Protein AF-A0A2V7CKD8-F1 (afdb_monomer)

Radius of gyration: 17.59 Å; Cα contacts (8 Å, |Δi|>4): 111; chains: 1; bounding box: 47×29×41 Å

Solvent-accessible surface area (backbone atoms only — not comparable to full-atom values): 7181 Å² total; per-residue (Å²): 103,34,80,26,79,62,66,52,74,39,78,78,69,43,65,66,66,50,74,51,73,72,89,85,53,77,44,83,46,53,72,32,90,67,82,64,28,33,62,54,78,36,45,79,76,74,40,60,72,86,79,45,97,74,83,91,68,94,64,91,62,62,30,45,55,32,44,47,91,72,46,94,73,85,82,88,78,92,59,90,61,102,80,47,86,61,68,83,81,58,90,76,89,85,68,75,81,82,39,75,91,83,33,85,130

Nearest PDB structures (foldseek):
  7ylq-assembly1_A  TM=8.374E-01  e=5.257E-03  Sphingomonas sp. ACM-3962
  8yh9-assembly1_J  TM=2.018E-01  e=7.355E+00  Selenomonas sp.

Foldseek 3Di:
DACFPPPHPDDDDQADWDWDDPVVDIDIDGPDDDAQLAQCSAVVVVDRPLPDPDDDGPDDPSVCRHPVVSDPDDDDDQDDDPPHPPPVNDDDDDDDPPDPPVDDD

Sequence (105 aa):
TVTGPMATGTRVRMGRTAVLDTGNVQVVISEGRSEPFDLGVFTHCGIDPRRKRYVLIKSRQHFRAGFEPIARHIVLCDGDGCTSSDLALFTYRNRRRPLYPFETA

Mean predicted aligned error: 3.89 Å

Structure (mmCIF, N/CA/C/O backbone):
data_AF-A0A2V7CKD8-F1
#
_entry.id   AF-A0A2V7CKD8-F1
#
loop_
_atom_site.group_PDB
_atom_site.id
_atom_site.type_symbol
_atom_site.label_atom_id
_atom_site.label_alt_id
_atom_site.label_comp_id
_atom_site.label_asym_id
_atom_site.label_entity_id
_atom_site.label_seq_id
_atom_site.pdbx_PDB_ins_code
_atom_site.Cartn_x
_atom_site.Cartn_y
_atom_site.Cartn_z
_atom_site.occupancy
_atom_site.B_iso_or_equiv
_atom_site.auth_seq_id
_atom_site.auth_comp_id
_atom_site.auth_asym_id
_atom_site.auth_atom_id
_atom_site.pdbx_PDB_model_num
ATOM 1 N N . THR A 1 1 ? 0.458 12.515 11.161 1.00 91.75 1 THR A N 1
ATOM 2 C CA . THR A 1 1 ? 1.910 12.440 11.422 1.00 91.75 1 THR A CA 1
ATOM 3 C C . THR A 1 1 ? 2.286 10.988 11.482 1.00 91.75 1 THR A C 1
ATOM 5 O O . THR A 1 1 ? 1.492 10.217 12.001 1.00 91.75 1 THR A O 1
ATOM 8 N N . VAL A 1 2 ? 3.433 10.630 10.922 1.00 96.19 2 VAL A N 1
ATOM 9 C CA . VAL A 1 2 ? 3.951 9.260 10.932 1.00 96.19 2 VAL A CA 1
ATOM 10 C C . VAL A 1 2 ? 4.429 8.901 12.336 1.00 96.19 2 VAL A C 1
ATOM 12 O O . VAL A 1 2 ? 5.113 9.704 12.975 1.00 96.19 2 VAL A O 1
ATOM 15 N N . THR A 1 3 ? 4.061 7.712 12.804 1.00 95.38 3 THR A N 1
ATOM 16 C CA . THR A 1 3 ? 4.353 7.222 14.163 1.00 95.38 3 THR A CA 1
ATOM 17 C C . THR A 1 3 ? 5.230 5.973 14.179 1.00 95.38 3 THR A C 1
ATOM 19 O O . THR A 1 3 ? 5.897 5.716 15.177 1.00 95.38 3 THR A O 1
ATOM 22 N N . GLY A 1 4 ? 5.246 5.210 13.088 1.00 93.81 4 GLY A N 1
ATOM 23 C CA . GLY A 1 4 ? 6.107 4.057 12.895 1.00 93.81 4 GLY A CA 1
ATOM 24 C C . GLY A 1 4 ? 7.558 4.455 12.607 1.00 93.81 4 GLY A C 1
ATOM 25 O O . GLY A 1 4 ? 7.823 5.617 12.307 1.00 93.81 4 GLY A O 1
ATOM 26 N N . PRO A 1 5 ? 8.495 3.489 12.662 1.00 94.62 5 PRO A N 1
ATOM 27 C CA . PRO A 1 5 ? 9.940 3.737 12.613 1.00 94.62 5 PRO A CA 1
ATOM 28 C C . PRO A 1 5 ? 10.435 4.394 11.321 1.00 94.62 5 PRO A C 1
ATOM 30 O O . PRO A 1 5 ? 11.440 5.102 11.317 1.00 94.62 5 PRO A O 1
ATOM 33 N N . MET A 1 6 ? 9.756 4.135 10.203 1.00 94.50 6 MET A N 1
ATOM 34 C CA . MET A 1 6 ? 10.117 4.717 8.918 1.00 94.50 6 MET A CA 1
ATOM 35 C C . MET A 1 6 ? 9.502 6.105 8.781 1.00 94.50 6 MET A C 1
ATOM 37 O O . MET A 1 6 ? 8.285 6.235 8.792 1.00 94.50 6 MET A O 1
ATOM 41 N N . ALA A 1 7 ? 10.346 7.122 8.580 1.00 93.94 7 ALA A N 1
ATOM 42 C CA . ALA A 1 7 ? 9.945 8.526 8.441 1.00 93.94 7 ALA A CA 1
ATOM 43 C C . ALA A 1 7 ? 9.198 9.101 9.666 1.00 93.94 7 ALA A C 1
ATOM 45 O O . ALA A 1 7 ? 8.393 10.028 9.520 1.00 93.94 7 ALA A O 1
ATOM 46 N N . THR A 1 8 ? 9.480 8.585 10.870 1.00 96.56 8 THR A N 1
ATOM 47 C CA . THR A 1 8 ? 8.897 9.027 12.148 1.00 96.56 8 THR A CA 1
ATOM 48 C C . THR A 1 8 ? 8.860 10.546 12.279 1.00 96.56 8 THR A C 1
ATOM 50 O O . THR A 1 8 ? 9.827 11.237 11.966 1.00 96.56 8 THR A O 1
ATOM 53 N N . GLY A 1 9 ? 7.735 11.086 12.749 1.00 96.62 9 GLY A N 1
ATOM 54 C CA . GLY A 1 9 ? 7.566 12.526 12.966 1.00 96.62 9 GLY A CA 1
ATOM 55 C C . GLY A 1 9 ? 7.268 13.326 11.694 1.00 96.62 9 GLY A C 1
ATOM 56 O O . GLY A 1 9 ? 6.807 14.466 11.779 1.00 96.62 9 GLY A O 1
ATOM 57 N N . THR A 1 10 ? 7.423 12.730 10.509 1.00 95.88 10 THR A N 1
ATOM 58 C CA . THR A 1 10 ? 7.104 13.401 9.247 1.00 95.88 10 THR A CA 1
ATOM 59 C C . THR A 1 10 ? 5.593 13.583 9.090 1.00 95.88 10 THR A C 1
ATOM 61 O O . THR A 1 10 ? 4.771 12.747 9.489 1.00 95.88 10 THR A O 1
ATOM 64 N N . ARG A 1 11 ? 5.192 14.698 8.473 1.00 94.31 11 ARG A N 1
ATOM 65 C CA . ARG A 1 11 ? 3.811 14.919 8.034 1.00 94.31 11 ARG A CA 1
ATOM 66 C C . ARG A 1 11 ? 3.637 14.466 6.590 1.00 94.31 11 ARG A C 1
ATOM 68 O O . ARG A 1 11 ? 4.104 15.124 5.669 1.00 94.31 11 ARG A O 1
ATOM 75 N N . VAL A 1 12 ? 2.895 13.380 6.409 1.00 93.56 12 VAL A N 1
ATOM 76 C CA . VAL A 1 12 ? 2.406 12.943 5.09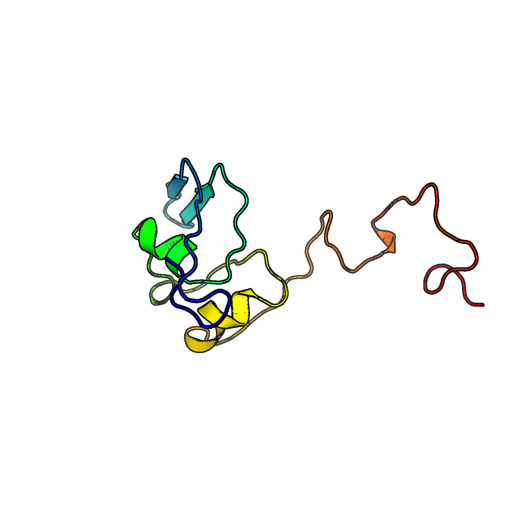8 1.00 93.56 12 VAL A CA 1
ATOM 77 C C . VAL A 1 12 ? 1.071 13.629 4.815 1.00 93.56 12 VAL A C 1
ATOM 79 O O . VAL A 1 12 ? 0.216 13.712 5.699 1.00 93.56 12 VAL A O 1
ATOM 82 N N . ARG A 1 13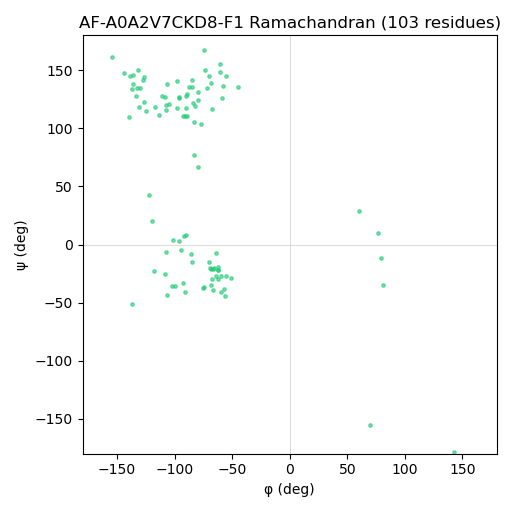 ? 0.893 14.137 3.592 1.00 93.75 13 ARG A N 1
ATOM 83 C CA . ARG A 1 13 ? -0.365 14.729 3.119 1.00 93.75 13 ARG A CA 1
ATOM 84 C C . ARG A 1 13 ? -0.938 13.851 2.012 1.00 93.75 13 ARG A C 1
ATOM 86 O O . ARG A 1 13 ? -0.370 13.791 0.929 1.00 93.75 13 ARG A O 1
ATOM 93 N N . MET A 1 14 ? -2.060 13.194 2.294 1.00 95.12 14 MET A N 1
ATOM 94 C CA . MET A 1 14 ? -2.760 12.326 1.335 1.00 95.12 14 MET A CA 1
ATOM 95 C C . MET A 1 14 ? -3.728 13.103 0.423 1.00 95.12 14 MET A C 1
ATOM 97 O O . MET A 1 14 ? -4.236 12.557 -0.548 1.00 95.12 14 MET A O 1
ATOM 101 N N . GLY A 1 15 ? -3.950 14.396 0.690 1.00 95.94 15 GLY A N 1
ATOM 102 C CA . GLY A 1 15 ? -4.914 15.211 -0.056 1.00 95.94 15 GLY A CA 1
ATOM 103 C C . GLY A 1 15 ? -6.357 14.799 0.237 1.00 95.94 15 GLY A C 1
ATOM 104 O O . GLY A 1 15 ? -6.643 14.237 1.300 1.00 95.94 15 GLY A O 1
ATOM 105 N N . ARG A 1 16 ? -7.273 15.080 -0.700 1.00 97.38 16 ARG A N 1
ATOM 106 C CA . ARG A 1 16 ? -8.658 14.599 -0.601 1.00 97.38 16 ARG A CA 1
ATOM 107 C C . ARG A 1 16 ? -8.648 13.078 -0.534 1.00 97.38 16 ARG A C 1
ATOM 109 O O . ARG A 1 16 ? -8.038 12.424 -1.377 1.00 97.38 16 ARG A O 1
ATOM 116 N N . THR A 1 17 ? -9.297 12.540 0.491 1.00 97.50 17 THR A N 1
ATOM 117 C CA . THR A 1 17 ? -9.293 11.108 0.781 1.00 97.50 17 THR A CA 1
ATOM 118 C C . THR A 1 17 ? -10.718 10.648 1.047 1.00 97.50 17 THR A C 1
ATOM 120 O O . THR A 1 17 ? -11.459 11.318 1.766 1.00 97.50 17 THR A O 1
ATOM 123 N N . ALA A 1 18 ? -11.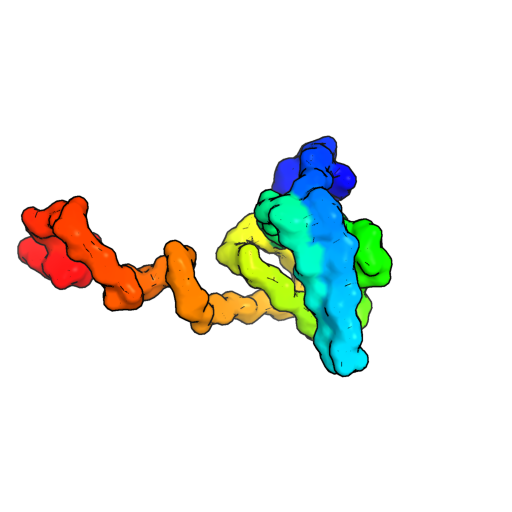102 9.523 0.454 1.00 97.50 18 ALA A N 1
ATOM 124 C CA . ALA A 1 18 ? -12.402 8.894 0.635 1.00 97.50 18 ALA A CA 1
ATOM 125 C C . ALA A 1 18 ? -12.224 7.403 0.930 1.00 97.50 18 ALA A C 1
ATOM 127 O O . ALA A 1 18 ? -11.275 6.774 0.460 1.00 97.50 18 ALA A O 1
ATOM 128 N N . VAL A 1 19 ? -13.158 6.838 1.691 1.00 98.12 19 VAL A N 1
ATOM 129 C CA . VAL A 1 19 ? -13.266 5.391 1.884 1.00 98.12 19 VAL A CA 1
ATOM 130 C C . VAL A 1 19 ? -14.441 4.898 1.060 1.00 98.12 19 VAL A C 1
ATOM 132 O O . VAL A 1 19 ? -15.569 5.333 1.278 1.00 98.12 19 VAL A O 1
ATOM 135 N N . LEU A 1 20 ? -14.180 3.982 0.131 1.00 98.12 20 LEU A N 1
ATOM 136 C CA . LEU A 1 20 ? -15.236 3.215 -0.516 1.00 98.12 20 LEU A CA 1
ATOM 137 C C . LEU A 1 20 ? -15.469 1.944 0.292 1.00 98.1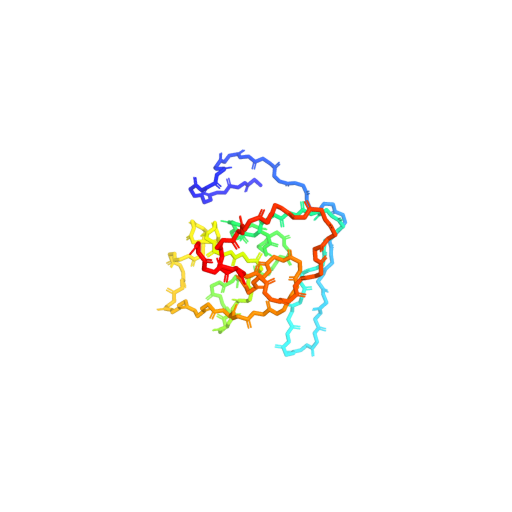2 20 LEU A C 1
ATOM 139 O O . LEU A 1 20 ? -14.562 1.120 0.420 1.00 98.12 20 LEU A O 1
ATOM 143 N N . ASP A 1 21 ? -16.672 1.799 0.837 1.00 97.75 21 ASP A N 1
ATOM 144 C CA . ASP A 1 21 ? -17.089 0.612 1.574 1.00 97.75 21 ASP A CA 1
ATOM 145 C C . ASP A 1 21 ? -18.088 -0.194 0.742 1.00 97.75 21 ASP A C 1
ATOM 147 O O . ASP A 1 21 ? -19.142 0.304 0.352 1.00 97.75 21 ASP A O 1
ATOM 151 N N . THR A 1 22 ? -17.734 -1.442 0.452 1.00 97.31 22 THR A N 1
ATOM 152 C CA . THR A 1 22 ? -18.563 -2.380 -0.322 1.00 97.31 22 THR A CA 1
ATOM 153 C C . THR A 1 22 ? -19.289 -3.394 0.568 1.00 97.31 22 THR A C 1
ATOM 155 O O . THR A 1 22 ? -19.891 -4.337 0.062 1.00 97.31 22 THR A O 1
ATOM 158 N N . GLY A 1 23 ? -19.165 -3.278 1.894 1.00 96.12 23 GLY A N 1
ATOM 159 C CA . GLY A 1 23 ? -19.581 -4.282 2.876 1.00 96.12 23 GLY A CA 1
ATOM 160 C C . GLY A 1 23 ? -18.564 -5.415 3.062 1.00 96.12 23 GLY A C 1
ATOM 161 O O . GLY A 1 23 ? -18.361 -5.880 4.181 1.00 96.12 23 GLY A O 1
ATOM 162 N N . ASN A 1 24 ? -17.870 -5.819 1.992 1.00 95.88 24 ASN A N 1
ATOM 163 C CA . ASN A 1 24 ? -16.852 -6.880 2.029 1.00 95.88 24 ASN A CA 1
ATOM 164 C C . ASN A 1 24 ? -15.419 -6.337 2.097 1.00 95.88 24 ASN A C 1
ATOM 166 O O . ASN A 1 24 ? -14.545 -6.929 2.731 1.00 95.88 24 ASN A O 1
ATOM 170 N N . VAL A 1 25 ? -15.168 -5.215 1.422 1.00 97.56 25 VAL A N 1
ATOM 171 C CA . VAL A 1 25 ? -13.854 -4.574 1.316 1.00 97.56 25 VAL A CA 1
ATOM 172 C C . VAL A 1 25 ? -14.013 -3.075 1.517 1.00 97.56 25 VAL A C 1
ATOM 174 O O . VAL A 1 25 ? -14.931 -2.462 0.969 1.00 97.56 25 VAL A O 1
ATOM 177 N N . GLN A 1 26 ? -13.077 -2.497 2.268 1.00 98.19 26 GLN A N 1
ATOM 178 C CA . GLN A 1 26 ? -12.914 -1.055 2.402 1.00 98.19 26 GLN A CA 1
ATOM 179 C C . GLN A 1 26 ? -11.658 -0.619 1.653 1.00 98.19 26 GLN A C 1
ATOM 181 O O . GLN A 1 26 ? -10.575 -1.160 1.887 1.00 98.19 26 GLN A O 1
ATOM 186 N N . VAL A 1 27 ? -11.805 0.358 0.762 1.00 97.62 27 VAL A N 1
ATOM 187 C CA . VAL A 1 27 ? -10.721 0.883 -0.074 1.00 97.62 27 VAL A CA 1
ATOM 188 C C . VAL A 1 27 ? -10.498 2.349 0.268 1.00 97.62 27 VAL A C 1
ATOM 190 O O . VAL A 1 27 ? -11.394 3.172 0.089 1.00 97.62 27 VAL A O 1
ATOM 193 N N . VAL A 1 28 ? -9.299 2.679 0.747 1.00 97.38 28 VAL A N 1
ATOM 194 C CA . VAL A 1 28 ? -8.871 4.071 0.937 1.00 97.38 28 VAL A CA 1
ATOM 195 C C . VAL A 1 28 ? -8.373 4.605 -0.401 1.00 97.38 28 VAL A C 1
ATOM 197 O O . VAL A 1 28 ? -7.414 4.077 -0.963 1.00 97.38 28 VAL A O 1
ATOM 200 N N . ILE A 1 29 ? -9.022 5.651 -0.904 1.00 96.62 29 ILE A N 1
ATOM 201 C CA . ILE A 1 29 ? -8.640 6.358 -2.127 1.00 96.62 29 ILE A CA 1
ATOM 202 C C . ILE A 1 29 ? -8.147 7.741 -1.736 1.00 96.62 29 ILE A C 1
ATOM 204 O O . ILE A 1 29 ? -8.857 8.474 -1.052 1.00 96.62 29 ILE A O 1
ATOM 208 N N . SER A 1 30 ? -6.954 8.108 -2.197 1.00 96.12 30 SER A N 1
ATOM 209 C CA . SER A 1 30 ? -6.340 9.406 -1.929 1.00 96.12 30 SER A CA 1
ATOM 210 C C . SER A 1 30 ? -5.895 10.092 -3.216 1.00 96.12 30 SER A C 1
ATOM 212 O O . SER A 1 30 ? -5.362 9.454 -4.121 1.00 96.12 30 SER A O 1
ATOM 214 N N . GLU A 1 31 ? -6.073 11.408 -3.278 1.00 96.75 31 GLU A N 1
ATOM 215 C CA . GLU A 1 31 ? -5.591 12.250 -4.380 1.00 96.75 31 GLU A CA 1
ATOM 216 C C . GLU A 1 31 ? -4.057 12.303 -4.439 1.00 96.75 31 GLU A C 1
ATOM 218 O O . GLU A 1 31 ? -3.457 12.295 -5.512 1.00 96.75 31 GLU A O 1
ATOM 223 N N . GLY A 1 32 ? -3.410 12.360 -3.275 1.00 93.88 32 GLY A N 1
ATOM 224 C CA . GLY A 1 32 ? -1.960 12.408 -3.159 1.00 93.88 32 GLY A CA 1
ATOM 225 C C . GLY A 1 32 ? -1.332 11.019 -3.184 1.00 93.88 32 GLY A C 1
ATOM 226 O O . GLY A 1 32 ? -1.757 10.111 -2.463 1.00 93.88 32 GLY A O 1
ATOM 227 N N . ARG A 1 33 ? -0.243 10.869 -3.948 1.00 90.25 33 ARG A N 1
ATOM 228 C CA . ARG A 1 33 ? 0.610 9.679 -3.869 1.00 90.25 33 ARG A CA 1
ATOM 229 C C . ARG A 1 33 ? 1.319 9.654 -2.519 1.00 90.25 33 ARG A C 1
ATOM 231 O O . ARG A 1 33 ? 2.146 10.514 -2.228 1.00 90.25 33 ARG A O 1
ATOM 238 N N . SER A 1 34 ? 1.025 8.635 -1.726 1.00 88.88 34 SER A N 1
ATOM 239 C CA . SER A 1 34 ? 1.633 8.404 -0.420 1.00 88.88 34 SER A CA 1
ATOM 240 C C . SER A 1 34 ? 1.965 6.924 -0.280 1.00 88.88 34 SER A C 1
ATOM 242 O O . SER A 1 34 ? 1.173 6.063 -0.658 1.00 88.88 34 SER A O 1
ATOM 244 N N . GLU A 1 35 ? 3.171 6.621 0.197 1.00 90.25 35 GLU A N 1
ATOM 245 C CA . GLU A 1 35 ? 3.559 5.234 0.432 1.00 90.25 35 GLU A CA 1
ATOM 246 C C . GLU A 1 35 ? 2.968 4.748 1.770 1.00 90.25 35 GLU A C 1
ATOM 248 O O . GLU A 1 35 ? 3.102 5.436 2.785 1.00 90.25 35 GLU A O 1
ATOM 253 N N . PRO A 1 36 ? 2.324 3.570 1.806 1.00 93.00 36 PRO A N 1
ATOM 254 C CA . PRO A 1 36 ? 1.720 3.013 3.015 1.00 93.00 36 PRO A CA 1
ATOM 255 C C . PRO A 1 36 ? 2.755 2.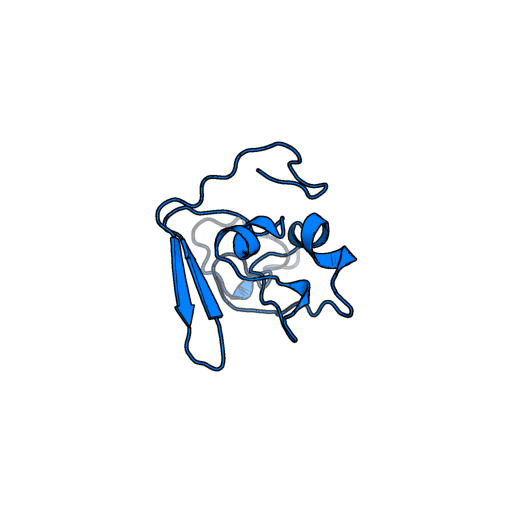336 3.930 1.00 93.00 36 PRO A C 1
ATOM 257 O O . PRO A 1 36 ? 2.734 1.121 4.118 1.00 93.00 36 PRO A O 1
ATOM 260 N N . PHE A 1 37 ? 3.676 3.115 4.503 1.00 94.69 37 PHE A N 1
ATOM 261 C CA . PHE A 1 37 ? 4.673 2.622 5.470 1.00 94.69 37 PHE A CA 1
ATOM 262 C C . PHE A 1 37 ? 4.260 2.784 6.943 1.00 94.69 37 PHE A C 1
ATOM 264 O O . PHE A 1 37 ? 4.957 2.307 7.835 1.00 94.69 37 PHE A O 1
ATOM 271 N N . ASP A 1 38 ? 3.121 3.429 7.209 1.00 96.50 38 ASP A N 1
ATOM 272 C CA . ASP A 1 38 ? 2.608 3.728 8.549 1.00 96.50 38 ASP A CA 1
ATOM 273 C C . ASP A 1 38 ? 1.105 3.437 8.635 1.00 96.50 38 ASP A C 1
ATOM 275 O O . ASP A 1 38 ? 0.369 3.662 7.673 1.00 96.50 38 ASP A O 1
ATOM 279 N N . LEU A 1 39 ? 0.628 2.975 9.795 1.00 96.81 39 LEU A N 1
ATOM 280 C CA . LEU A 1 39 ? -0.791 2.650 10.012 1.00 96.81 39 LEU A CA 1
ATOM 281 C C . LEU A 1 39 ? -1.716 3.868 9.861 1.00 96.81 39 LEU A C 1
ATOM 283 O O . LEU A 1 39 ? -2.903 3.712 9.566 1.00 96.81 39 LEU A O 1
ATOM 287 N N . GLY A 1 40 ? -1.167 5.075 10.015 1.00 95.81 40 GLY A N 1
ATOM 288 C CA . GLY A 1 40 ? -1.818 6.363 9.819 1.00 95.81 40 GLY A CA 1
ATOM 289 C C . GLY A 1 40 ? -2.530 6.503 8.480 1.00 95.81 40 GLY A C 1
ATOM 290 O O . GLY A 1 40 ? -3.548 7.191 8.417 1.00 95.81 40 GLY A O 1
ATOM 291 N N . VAL A 1 41 ? -2.070 5.810 7.430 1.00 95.75 41 VAL A N 1
ATOM 292 C CA . VAL A 1 41 ? -2.741 5.827 6.117 1.00 95.75 41 VAL A CA 1
ATOM 293 C C . VAL A 1 41 ? -4.162 5.255 6.162 1.00 95.75 41 VAL A C 1
ATOM 295 O O . VAL A 1 41 ? -4.981 5.623 5.329 1.00 95.75 41 VAL A O 1
ATOM 298 N N . PHE A 1 42 ? -4.480 4.428 7.164 1.00 97.12 42 PHE A N 1
ATOM 299 C CA . PHE A 1 42 ? -5.823 3.895 7.408 1.00 97.12 42 PHE A CA 1
ATOM 300 C C . PHE A 1 42 ? -6.500 4.536 8.620 1.00 97.12 42 PHE A C 1
ATOM 302 O O . PHE A 1 42 ? -7.679 4.883 8.554 1.00 97.12 42 PHE A O 1
ATOM 309 N N . THR A 1 43 ? -5.772 4.723 9.727 1.00 96.81 43 THR A N 1
ATOM 310 C CA . THR A 1 43 ? -6.392 5.146 10.994 1.00 96.81 43 THR A CA 1
ATOM 311 C C . THR A 1 43 ? -6.940 6.566 10.939 1.00 96.81 43 THR A C 1
ATOM 313 O O . THR A 1 43 ? -7.960 6.836 11.569 1.00 96.81 43 THR A O 1
ATOM 316 N N . HIS A 1 44 ? -6.353 7.459 10.132 1.00 94.75 44 HIS A N 1
ATOM 317 C CA . HIS A 1 44 ? -6.922 8.796 9.921 1.00 94.75 44 HIS A C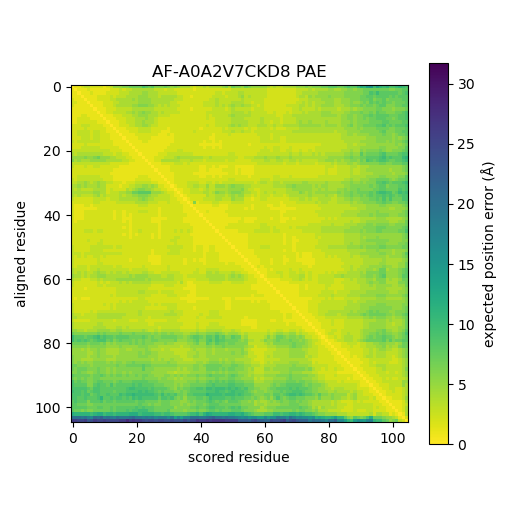A 1
ATOM 318 C C . HIS A 1 44 ? -8.273 8.763 9.178 1.00 94.75 44 HIS A C 1
ATOM 320 O O . HIS A 1 44 ? -9.051 9.703 9.300 1.00 94.75 44 HIS A O 1
ATOM 326 N N . CYS A 1 45 ? -8.564 7.679 8.447 1.00 95.94 45 CYS A N 1
ATOM 327 C CA . CYS A 1 45 ? -9.857 7.415 7.813 1.00 95.94 45 CYS A CA 1
ATOM 328 C C . CYS A 1 45 ? -10.825 6.629 8.717 1.00 95.94 45 CYS A C 1
ATOM 330 O O . CYS A 1 45 ? -11.849 6.151 8.236 1.00 95.94 45 CYS A O 1
ATOM 332 N N . GLY A 1 46 ? -10.497 6.420 9.997 1.00 96.38 46 GLY A N 1
ATOM 333 C CA . GLY A 1 46 ? -11.317 5.624 10.919 1.00 96.38 46 GLY A CA 1
ATOM 334 C C . GLY A 1 46 ? -11.205 4.106 10.729 1.00 96.38 46 GLY A C 1
ATOM 335 O O . GLY A 1 46 ? -11.969 3.356 11.335 1.00 96.38 46 GLY A O 1
ATOM 336 N N . ILE A 1 47 ? -10.254 3.626 9.923 1.00 97.81 47 ILE A N 1
ATOM 337 C CA . ILE A 1 47 ? -10.005 2.194 9.727 1.00 97.81 47 ILE A CA 1
ATOM 338 C C . ILE A 1 47 ? -8.840 1.775 10.621 1.00 97.81 47 ILE A C 1
ATOM 340 O O . ILE A 1 47 ? -7.719 2.230 10.423 1.00 97.81 47 ILE A O 1
ATOM 344 N N . ASP A 1 48 ? -9.078 0.871 11.574 1.00 97.12 48 ASP A N 1
ATOM 345 C CA . ASP A 1 48 ? -8.002 0.236 12.343 1.00 97.12 48 ASP A CA 1
ATOM 346 C C . ASP A 1 48 ? -7.539 -1.062 11.656 1.00 97.12 48 ASP A C 1
ATOM 348 O O . ASP A 1 48 ? -8.284 -2.052 11.665 1.00 97.12 48 ASP A O 1
ATOM 352 N N . PRO A 1 49 ? -6.318 -1.107 11.084 1.00 96.75 49 PRO A N 1
ATOM 353 C CA . PRO A 1 49 ? -5.799 -2.298 10.412 1.00 96.75 49 PRO A CA 1
ATOM 354 C C . PRO A 1 49 ? -5.700 -3.516 11.335 1.00 96.75 49 PRO A C 1
ATOM 356 O O . PRO A 1 49 ? -5.832 -4.644 10.868 1.00 96.75 49 PRO A O 1
ATOM 359 N N . ARG A 1 50 ? -5.543 -3.310 12.651 1.00 96.88 50 ARG A N 1
ATOM 360 C CA . ARG A 1 50 ? -5.444 -4.395 13.648 1.00 96.88 50 ARG A CA 1
ATOM 361 C C . ARG A 1 50 ? -6.735 -5.197 13.787 1.00 96.88 50 ARG A C 1
ATOM 363 O O . ARG A 1 50 ? -6.720 -6.315 14.286 1.00 96.88 50 ARG A O 1
ATOM 370 N N . ARG A 1 51 ? -7.860 -4.622 13.355 1.00 96.88 51 ARG A N 1
ATOM 371 C CA . ARG A 1 51 ? -9.189 -5.247 13.402 1.00 96.88 51 ARG A CA 1
ATOM 372 C C . ARG A 1 51 ? -9.574 -5.911 12.083 1.00 96.88 51 ARG A C 1
ATOM 374 O O . ARG A 1 51 ? -10.699 -6.390 11.949 1.00 96.88 51 ARG A O 1
ATOM 381 N N . LYS A 1 52 ? -8.685 -5.908 11.087 1.00 97.06 52 LYS A N 1
ATOM 382 C CA . LYS A 1 52 ? -8.935 -6.504 9.774 1.00 97.06 52 LYS A CA 1
ATOM 383 C C . LYS A 1 52 ? -8.323 -7.894 9.698 1.00 97.06 52 LYS A C 1
ATOM 385 O O . LYS A 1 52 ? -7.218 -8.128 10.171 1.00 97.06 52 LYS A O 1
ATOM 390 N N . ARG A 1 53 ? -9.043 -8.817 9.053 1.00 96.75 53 ARG A N 1
ATOM 391 C CA . ARG A 1 53 ? -8.535 -10.169 8.775 1.00 96.75 53 ARG A CA 1
ATOM 392 C C . ARG A 1 53 ? -7.392 -10.146 7.757 1.00 96.75 53 ARG A C 1
ATOM 394 O O . ARG A 1 53 ? -6.466 -10.940 7.864 1.00 96.75 53 ARG A O 1
ATOM 401 N N . TYR A 1 54 ? -7.475 -9.230 6.794 1.00 97.44 54 TYR A N 1
ATOM 402 C CA . TYR A 1 54 ? -6.469 -8.997 5.765 1.00 97.44 54 TYR A CA 1
ATOM 403 C C . TYR A 1 54 ? -6.294 -7.497 5.551 1.00 97.44 54 TYR A C 1
ATOM 405 O O . TYR A 1 54 ? -7.265 -6.740 5.610 1.00 97.44 54 TYR A O 1
ATOM 413 N N . VAL A 1 55 ? -5.062 -7.083 5.270 1.00 97.19 55 VAL A N 1
ATOM 414 C CA . VAL A 1 55 ? -4.724 -5.715 4.879 1.00 97.19 55 VAL A CA 1
ATOM 415 C C . VAL A 1 55 ? -3.856 -5.811 3.634 1.00 97.19 55 VAL A C 1
ATOM 417 O O . VAL A 1 55 ? -2.783 -6.410 3.673 1.00 97.19 55 VAL A O 1
ATOM 420 N N . LEU A 1 56 ? -4.333 -5.250 2.525 1.00 96.25 56 LEU A N 1
ATOM 421 C CA . LEU A 1 56 ? -3.570 -5.187 1.285 1.00 96.25 56 LEU A CA 1
ATOM 422 C C . LEU A 1 56 ? -2.761 -3.894 1.260 1.00 96.25 56 LEU A C 1
ATOM 424 O O . LEU A 1 56 ? -3.315 -2.808 1.422 1.00 96.25 56 LEU A O 1
ATOM 428 N N . ILE A 1 57 ? -1.457 -4.018 1.024 1.00 95.38 57 ILE A N 1
ATOM 429 C CA . ILE A 1 57 ? -0.529 -2.892 0.968 1.00 95.38 57 ILE A CA 1
ATOM 430 C C . ILE A 1 57 ? 0.243 -2.940 -0.347 1.00 95.38 57 ILE A C 1
ATOM 432 O O . ILE A 1 57 ? 0.936 -3.914 -0.632 1.00 95.38 57 ILE A O 1
ATOM 436 N N . LYS A 1 58 ? 0.178 -1.869 -1.146 1.00 91.88 58 LYS A N 1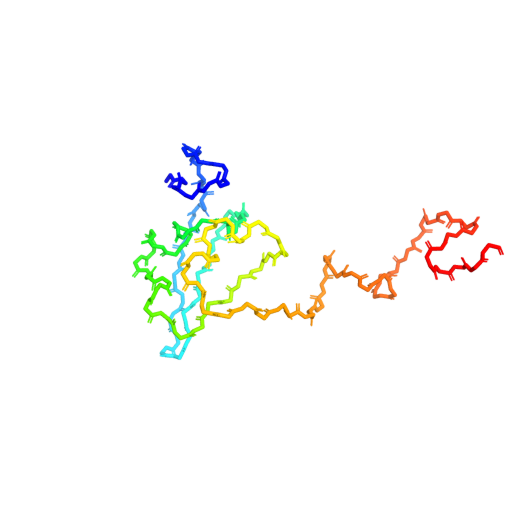
ATOM 437 C CA . LYS A 1 58 ? 1.010 -1.732 -2.350 1.00 91.88 58 LYS A CA 1
ATOM 438 C C . LYS A 1 58 ? 2.398 -1.201 -1.969 1.00 91.88 58 LYS A C 1
ATOM 440 O O . LYS A 1 58 ? 2.697 -0.026 -2.143 1.00 91.88 58 LYS A O 1
ATOM 445 N N . SER A 1 59 ? 3.242 -2.074 -1.429 1.00 92.69 59 SER A N 1
ATOM 446 C CA . SER A 1 59 ? 4.661 -1.817 -1.142 1.00 92.69 59 SER A CA 1
ATOM 447 C C . SER A 1 59 ? 5.427 -3.143 -1.153 1.00 92.69 59 SER A C 1
ATOM 449 O O . SER A 1 59 ? 4.826 -4.209 -1.050 1.00 92.69 59 SER A O 1
ATOM 451 N N . ARG A 1 60 ? 6.756 -3.085 -1.298 1.00 90.12 60 ARG A N 1
ATOM 452 C CA . ARG A 1 60 ? 7.628 -4.274 -1.284 1.00 90.12 60 ARG A CA 1
ATOM 453 C C . ARG A 1 60 ? 8.364 -4.456 0.040 1.00 90.12 60 ARG A C 1
ATOM 455 O O . ARG A 1 60 ? 8.594 -5.588 0.446 1.00 90.12 60 ARG A O 1
ATOM 462 N N . GLN A 1 61 ? 8.765 -3.358 0.681 1.00 92.94 61 GLN A N 1
ATOM 463 C CA . GLN A 1 61 ? 9.671 -3.398 1.836 1.00 92.94 61 GLN A CA 1
ATOM 464 C C . GLN A 1 61 ? 9.235 -2.445 2.947 1.00 92.94 61 GLN A C 1
ATOM 466 O O . GLN A 1 61 ? 9.071 -2.860 4.088 1.00 92.94 61 GLN A O 1
ATOM 471 N N . HIS A 1 62 ? 8.991 -1.178 2.623 1.00 94.75 62 HIS A N 1
ATOM 472 C CA . HIS A 1 62 ? 8.784 -0.124 3.617 1.00 94.75 62 HIS A CA 1
ATOM 473 C C . HIS A 1 62 ? 7.546 -0.299 4.500 1.00 94.75 62 HIS A C 1
ATOM 475 O O . HIS A 1 62 ? 7.556 0.131 5.651 1.00 94.75 62 HIS A O 1
ATOM 481 N N . PHE A 1 63 ? 6.506 -0.987 4.014 1.00 95.44 63 PHE A N 1
ATOM 482 C CA . PHE A 1 63 ? 5.339 -1.317 4.840 1.00 95.44 63 PHE A CA 1
ATOM 483 C C . PHE A 1 63 ? 5.702 -2.074 6.120 1.00 95.44 63 PHE A C 1
ATOM 485 O O . PHE A 1 63 ? 5.000 -1.959 7.120 1.00 95.44 63 PHE A O 1
ATOM 492 N N . ARG A 1 64 ? 6.808 -2.823 6.119 1.00 96.56 64 ARG A N 1
ATOM 493 C CA . ARG A 1 64 ? 7.235 -3.620 7.269 1.00 96.56 64 ARG A CA 1
ATOM 494 C C . ARG A 1 64 ? 7.412 -2.780 8.523 1.00 96.56 64 ARG A C 1
ATOM 496 O O . ARG A 1 64 ? 6.967 -3.193 9.585 1.00 96.56 64 ARG A O 1
ATOM 503 N N . ALA A 1 65 ? 7.942 -1.566 8.387 1.00 95.94 65 ALA A N 1
ATOM 504 C CA . ALA A 1 65 ? 8.148 -0.675 9.521 1.00 95.94 65 ALA A CA 1
ATOM 505 C C . ALA A 1 65 ? 6.851 -0.414 10.312 1.00 95.94 65 ALA A C 1
ATOM 507 O O . ALA A 1 65 ? 6.863 -0.457 11.539 1.00 95.94 65 ALA A O 1
ATOM 508 N N . GLY A 1 66 ? 5.731 -0.164 9.626 1.00 95.94 66 GLY A N 1
ATOM 509 C CA . GLY A 1 66 ? 4.448 0.126 10.272 1.00 95.94 66 GLY A CA 1
ATOM 510 C C . GLY A 1 66 ? 3.555 -1.093 10.507 1.00 95.94 66 GLY A C 1
ATOM 511 O O . GLY A 1 66 ? 2.806 -1.119 11.481 1.00 95.94 66 GLY A O 1
ATOM 512 N N . PHE A 1 67 ? 3.604 -2.090 9.620 1.00 97.44 67 PHE A N 1
ATOM 513 C CA . PHE A 1 67 ? 2.611 -3.167 9.567 1.00 97.44 67 PHE A CA 1
ATOM 514 C C . PHE A 1 67 ? 3.133 -4.520 10.056 1.00 97.44 67 PHE A C 1
ATOM 516 O O . PHE A 1 67 ? 2.332 -5.323 10.527 1.00 97.44 67 PHE A O 1
ATOM 523 N N . GLU A 1 68 ? 4.441 -4.788 9.990 1.00 96.94 68 GLU A N 1
ATOM 524 C CA . GLU A 1 68 ? 4.998 -6.065 10.460 1.00 96.94 68 GLU A CA 1
ATOM 525 C C . GLU A 1 68 ? 4.718 -6.334 11.946 1.00 96.94 68 GLU A C 1
ATOM 527 O O . GLU A 1 68 ? 4.282 -7.442 12.249 1.00 96.94 68 GLU A O 1
ATOM 532 N N . PRO A 1 69 ? 4.804 -5.344 12.863 1.00 96.50 69 PRO A N 1
ATOM 533 C CA . PRO A 1 69 ? 4.496 -5.573 14.278 1.00 96.50 69 PRO A CA 1
ATOM 534 C C . PRO A 1 69 ? 3.051 -6.007 14.568 1.00 96.50 69 PRO A C 1
ATOM 536 O O . PRO A 1 69 ? 2.778 -6.524 15.648 1.00 96.50 69 PRO A O 1
ATOM 539 N N . ILE A 1 70 ? 2.112 -5.768 13.643 1.00 96.56 70 ILE A N 1
ATOM 540 C CA . ILE A 1 70 ? 0.698 -6.155 13.793 1.00 96.56 70 ILE A CA 1
ATOM 541 C C . ILE A 1 70 ? 0.307 -7.337 12.894 1.00 96.56 70 ILE A C 1
ATOM 543 O O . ILE A 1 70 ? -0.821 -7.824 12.976 1.00 96.56 70 ILE A O 1
ATOM 547 N N . ALA A 1 71 ? 1.204 -7.784 12.015 1.00 96.88 71 ALA A N 1
ATOM 548 C CA . ALA A 1 71 ? 0.934 -8.849 11.065 1.00 96.88 71 ALA A CA 1
ATOM 549 C C . ALA A 1 71 ? 1.265 -10.211 11.680 1.00 96.88 71 ALA A C 1
ATOM 551 O O . ALA A 1 71 ? 2.370 -10.444 12.157 1.00 96.88 71 ALA A O 1
ATOM 552 N N . ARG A 1 72 ? 0.324 -11.159 11.603 1.00 97.12 72 ARG A N 1
ATOM 553 C CA . ARG A 1 72 ? 0.612 -12.566 11.934 1.00 97.12 72 ARG A CA 1
ATOM 554 C C . ARG A 1 72 ? 1.418 -13.256 10.832 1.00 97.12 72 ARG A C 1
ATOM 556 O O . ARG A 1 72 ? 2.250 -14.104 11.120 1.00 97.12 72 ARG A O 1
ATOM 563 N N . HIS A 1 73 ? 1.117 -12.915 9.581 1.00 97.44 73 HIS A N 1
ATOM 564 C CA . HIS A 1 73 ? 1.733 -13.467 8.378 1.00 97.44 73 HIS A CA 1
ATOM 565 C C . HIS A 1 73 ? 1.856 -12.375 7.330 1.00 97.44 73 HIS A C 1
ATOM 567 O O . HIS A 1 73 ? 0.997 -11.496 7.245 1.00 97.44 73 HIS A O 1
ATOM 573 N N . ILE A 1 74 ? 2.898 -12.463 6.511 1.00 97.56 74 ILE A N 1
ATOM 574 C CA . ILE A 1 74 ? 3.137 -11.537 5.410 1.00 97.56 74 ILE A CA 1
ATOM 575 C C . ILE A 1 74 ? 3.274 -12.352 4.134 1.00 97.56 74 ILE A C 1
ATOM 577 O O . ILE A 1 74 ? 4.209 -13.135 3.987 1.00 97.56 74 ILE A O 1
ATOM 581 N N . VAL A 1 75 ? 2.327 -12.156 3.221 1.00 96.75 75 VAL A N 1
ATOM 582 C CA . VAL A 1 75 ? 2.298 -12.810 1.913 1.00 96.75 75 VAL A CA 1
ATOM 583 C C . VAL A 1 75 ? 2.659 -11.765 0.870 1.00 96.75 75 VAL A C 1
ATOM 585 O O . VAL A 1 75 ? 1.951 -10.771 0.715 1.00 96.75 75 VAL A O 1
ATOM 588 N N . LEU A 1 76 ? 3.784 -11.967 0.187 1.00 94.56 76 LEU A N 1
ATOM 589 C CA . LEU A 1 76 ? 4.161 -11.128 -0.943 1.00 94.56 76 LEU A CA 1
ATOM 590 C C . LEU A 1 76 ? 3.370 -11.585 -2.166 1.00 94.56 76 LEU A C 1
ATOM 592 O O . LEU A 1 76 ? 3.418 -12.758 -2.529 1.00 94.56 76 LEU A O 1
ATOM 596 N N . CYS A 1 77 ? 2.647 -10.657 -2.783 1.00 91.94 77 CYS A N 1
ATOM 597 C CA . CYS A 1 77 ? 1.91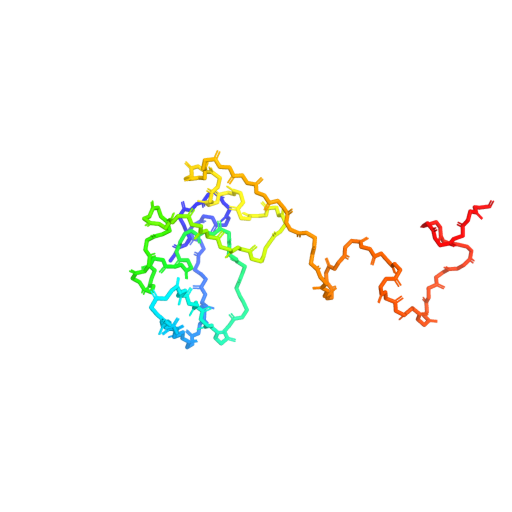5 -10.920 -4.013 1.00 91.94 77 CYS A CA 1
ATOM 598 C C . CYS A 1 77 ? 2.764 -10.488 -5.206 1.00 91.94 77 CYS A C 1
ATOM 600 O O . CYS A 1 77 ? 3.194 -9.332 -5.269 1.00 91.94 77 CYS A O 1
ATOM 602 N N . ASP A 1 78 ? 2.966 -11.405 -6.146 1.00 90.19 78 ASP A N 1
ATOM 603 C CA . ASP A 1 78 ? 3.511 -11.077 -7.456 1.00 90.19 78 ASP A CA 1
ATOM 604 C C . ASP A 1 78 ? 2.370 -10.577 -8.339 1.00 90.19 78 ASP A C 1
ATOM 606 O O . ASP A 1 78 ? 1.463 -11.326 -8.693 1.00 90.19 78 ASP A O 1
ATOM 610 N N . GLY A 1 79 ? 2.339 -9.268 -8.563 1.00 85.94 79 GLY A N 1
ATOM 611 C CA . GLY A 1 79 ? 1.276 -8.612 -9.308 1.00 85.94 79 GLY A CA 1
ATOM 612 C C . GLY A 1 79 ? 1.853 -7.779 -10.435 1.00 85.94 79 GLY A C 1
ATOM 613 O O . GLY A 1 79 ? 2.885 -7.122 -10.263 1.00 85.94 79 GLY A O 1
ATOM 614 N N . ASP A 1 80 ? 1.132 -7.752 -11.550 1.00 88.88 80 ASP A N 1
ATOM 615 C CA . ASP A 1 80 ? 1.500 -6.964 -12.717 1.00 88.88 80 ASP A CA 1
ATOM 616 C C . ASP A 1 80 ? 1.558 -5.460 -12.410 1.00 88.88 80 ASP A C 1
ATOM 618 O O . ASP A 1 80 ? 0.907 -4.928 -11.500 1.00 88.88 80 ASP A O 1
ATOM 622 N N . GLY A 1 81 ? 2.347 -4.743 -13.209 1.00 89.44 81 GLY A N 1
ATOM 623 C CA . GLY A 1 81 ? 2.376 -3.286 -13.210 1.00 89.44 81 GLY A CA 1
ATOM 624 C C . GLY A 1 81 ? 3.764 -2.699 -13.419 1.00 89.44 81 GLY A C 1
ATOM 625 O O . GLY A 1 81 ? 4.765 -3.399 -13.555 1.00 89.44 81 GLY A O 1
ATOM 626 N N . CYS A 1 82 ? 3.832 -1.368 -13.387 1.00 90.75 82 CYS A N 1
ATOM 627 C CA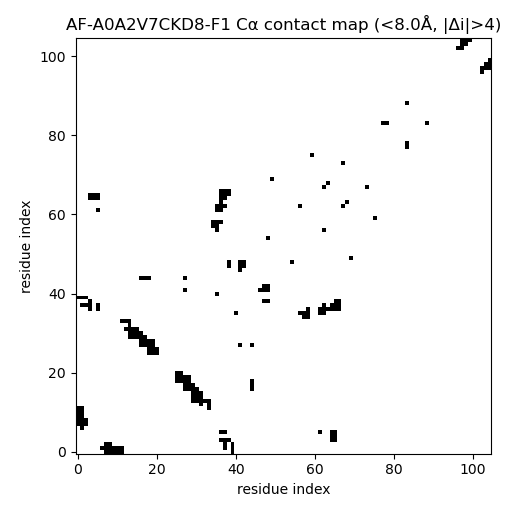 . CYS A 1 82 ? 5.045 -0.598 -13.681 1.00 90.75 82 CYS A CA 1
ATOM 628 C C . CYS A 1 82 ? 6.218 -0.823 -12.709 1.00 90.75 82 CYS A C 1
ATOM 630 O O . CYS A 1 82 ? 7.310 -0.317 -12.944 1.00 90.75 82 CYS A O 1
ATOM 632 N N . THR A 1 83 ? 5.999 -1.565 -11.621 1.00 91.06 83 THR A N 1
ATOM 633 C CA . THR A 1 83 ? 7.010 -1.894 -10.608 1.00 91.06 83 THR A CA 1
ATOM 634 C C . THR A 1 83 ? 7.241 -3.402 -10.479 1.00 91.06 83 THR A C 1
ATOM 636 O O . THR A 1 83 ? 7.672 -3.853 -9.412 1.00 91.06 83 THR A O 1
ATOM 639 N N . SER A 1 84 ? 6.872 -4.195 -11.490 1.00 91.94 84 SER A N 1
ATOM 640 C CA . SER A 1 84 ? 7.157 -5.633 -11.488 1.00 91.94 84 SER A CA 1
ATOM 641 C C . SER A 1 84 ? 8.665 -5.896 -11.436 1.00 91.94 84 SER A C 1
ATOM 643 O O . SER A 1 84 ? 9.471 -5.092 -11.909 1.00 91.94 84 SER A O 1
ATOM 645 N N . SER A 1 85 ? 9.045 -7.007 -10.806 1.00 90.25 85 SER A N 1
ATOM 646 C CA . SER A 1 85 ? 10.418 -7.523 -10.860 1.00 90.25 85 SER A CA 1
ATOM 647 C C . SER A 1 85 ? 10.662 -8.388 -12.095 1.00 90.25 85 SER A C 1
ATOM 649 O O . SER A 1 85 ? 11.821 -8.645 -12.416 1.00 90.25 85 SER A O 1
ATOM 651 N N . ASP A 1 86 ? 9.603 -8.825 -12.778 1.00 91.12 86 ASP A N 1
ATOM 652 C CA . ASP A 1 86 ? 9.736 -9.517 -14.049 1.00 91.12 86 ASP A CA 1
ATOM 653 C C . ASP A 1 86 ? 10.040 -8.499 -15.150 1.00 91.12 86 ASP A C 1
ATOM 655 O O . ASP A 1 86 ? 9.187 -7.735 -15.609 1.00 91.12 86 ASP A O 1
ATOM 659 N N . LEU A 1 87 ? 11.308 -8.483 -15.553 1.00 90.62 87 LEU A N 1
ATOM 660 C CA . LEU A 1 87 ? 11.800 -7.594 -16.590 1.00 90.62 87 LEU A CA 1
ATOM 661 C C . LEU A 1 87 ? 11.238 -7.951 -17.974 1.00 90.62 87 LEU A C 1
ATOM 663 O O . LEU A 1 87 ? 11.217 -7.088 -18.848 1.00 90.62 87 LEU A O 1
ATOM 667 N N . ALA A 1 88 ? 10.760 -9.181 -18.190 1.00 88.88 88 ALA A N 1
ATOM 668 C CA . ALA A 1 88 ? 10.180 -9.596 -19.465 1.00 88.88 88 ALA A CA 1
ATOM 669 C C . ALA A 1 88 ? 8.830 -8.915 -19.754 1.00 88.88 88 ALA A C 1
ATOM 671 O O . ALA A 1 88 ? 8.444 -8.802 -20.917 1.00 88.88 88 ALA A O 1
ATOM 672 N N . LEU A 1 89 ? 8.147 -8.391 -18.727 1.00 90.38 89 LEU A N 1
ATOM 673 C CA . LEU A 1 89 ? 6.874 -7.676 -18.879 1.00 90.38 89 LEU A CA 1
ATOM 674 C C . LEU A 1 89 ? 7.017 -6.305 -19.558 1.00 90.38 89 LEU A C 1
ATOM 676 O O . LEU A 1 89 ? 6.022 -5.709 -19.974 1.00 90.38 89 LEU A O 1
ATOM 680 N N . PHE A 1 90 ? 8.236 -5.771 -19.664 1.00 93.06 90 PHE A N 1
ATOM 681 C CA . PHE A 1 90 ? 8.469 -4.423 -20.173 1.00 93.06 90 PHE A CA 1
ATOM 682 C C . PHE A 1 90 ? 9.059 -4.424 -21.584 1.00 93.06 90 PHE A C 1
ATOM 684 O O . PHE A 1 90 ? 9.999 -5.147 -21.908 1.00 93.06 90 PHE A O 1
ATOM 691 N N . THR A 1 91 ? 8.560 -3.515 -22.426 1.00 92.75 91 THR A N 1
ATOM 692 C CA . THR A 1 91 ? 9.152 -3.241 -23.743 1.00 92.75 91 THR A CA 1
ATOM 693 C C . THR A 1 91 ? 10.214 -2.149 -23.630 1.00 92.75 91 THR A C 1
ATOM 695 O O . THR A 1 91 ? 9.897 -0.976 -23.424 1.00 92.75 91 THR A O 1
ATOM 698 N N . TYR A 1 92 ? 11.484 -2.510 -23.815 1.00 93.19 92 TYR A N 1
ATOM 699 C CA . TYR A 1 92 ? 12.600 -1.564 -23.750 1.00 93.19 92 TYR A CA 1
ATOM 700 C C . TYR A 1 92 ? 13.009 -1.061 -25.135 1.00 93.19 92 TYR A C 1
ATOM 702 O O . TYR A 1 92 ? 13.345 -1.852 -26.013 1.00 93.19 92 TYR A O 1
ATOM 710 N N . ARG A 1 93 ? 13.061 0.266 -25.314 1.00 93.50 93 ARG A N 1
ATOM 711 C CA . ARG A 1 93 ? 13.514 0.893 -26.572 1.00 93.50 93 ARG A CA 1
ATOM 712 C C . ARG A 1 93 ? 15.018 1.186 -26.594 1.00 93.50 93 ARG A C 1
ATOM 714 O O . ARG A 1 93 ? 15.671 0.908 -27.587 1.00 93.50 93 ARG A O 1
ATOM 721 N N . ASN A 1 94 ? 15.570 1.672 -25.479 1.00 94.25 94 ASN A N 1
ATOM 722 C CA . ASN A 1 94 ? 16.948 2.181 -25.390 1.00 94.25 94 ASN A CA 1
ATOM 723 C C . ASN A 1 94 ? 17.787 1.434 -24.336 1.00 94.25 94 ASN A C 1
ATOM 725 O O . ASN A 1 94 ? 18.484 2.045 -23.530 1.00 94.25 94 ASN A O 1
ATOM 729 N N . ARG A 1 95 ? 17.675 0.102 -24.282 1.00 92.62 95 ARG A N 1
ATOM 730 C CA . ARG A 1 95 ? 18.448 -0.727 -23.344 1.00 92.62 95 ARG A CA 1
ATOM 731 C C . ARG A 1 95 ? 19.821 -1.062 -23.923 1.00 92.62 95 ARG A C 1
ATOM 733 O O . ARG A 1 95 ? 19.924 -1.381 -25.106 1.00 92.62 95 ARG A O 1
ATOM 740 N N . ARG A 1 96 ? 20.851 -1.071 -23.072 1.00 91.25 96 ARG A N 1
ATOM 741 C CA . ARG A 1 96 ? 22.182 -1.604 -23.403 1.00 91.25 96 ARG A CA 1
ATOM 742 C C . ARG A 1 96 ? 22.088 -3.061 -23.880 1.00 91.25 96 ARG A C 1
ATOM 744 O O . ARG A 1 96 ? 21.273 -3.822 -23.358 1.00 91.25 96 ARG A O 1
ATOM 751 N N . ARG A 1 97 ? 22.943 -3.437 -24.837 1.00 92.12 97 ARG A N 1
ATOM 752 C CA . ARG A 1 97 ? 23.111 -4.813 -25.326 1.00 92.12 97 ARG A CA 1
ATOM 753 C C . ARG A 1 97 ? 24.617 -5.148 -25.418 1.00 92.12 97 ARG A C 1
ATOM 755 O O . ARG A 1 97 ? 25.331 -4.342 -26.013 1.00 92.12 97 ARG A O 1
ATOM 762 N N . PRO A 1 98 ? 25.104 -6.262 -24.833 1.00 92.06 98 PRO A N 1
ATOM 763 C CA . PRO A 1 98 ? 24.340 -7.218 -24.029 1.00 92.06 98 PRO A CA 1
ATOM 764 C C . PRO A 1 98 ? 23.987 -6.661 -22.636 1.00 92.06 98 PRO A C 1
ATOM 766 O O . PRO A 1 98 ? 24.706 -5.829 -22.059 1.00 92.06 98 PRO A O 1
ATOM 769 N N . LEU A 1 99 ? 22.854 -7.107 -22.088 1.00 91.31 99 LEU A N 1
ATOM 770 C CA . LEU A 1 99 ? 22.493 -6.867 -20.692 1.00 91.31 99 LEU A CA 1
ATOM 771 C C . LEU A 1 99 ? 21.853 -8.117 -20.083 1.00 91.31 99 LEU A C 1
ATOM 773 O O . LEU A 1 99 ? 20.697 -8.421 -20.362 1.00 91.31 99 LEU A O 1
ATOM 777 N N . TYR A 1 100 ? 22.564 -8.785 -19.174 1.00 89.75 100 TYR A N 1
ATOM 778 C CA . TYR A 1 100 ? 21.966 -9.807 -18.315 1.00 89.75 100 TYR A CA 1
ATOM 779 C C . TYR A 1 100 ? 20.809 -9.196 -17.493 1.00 89.75 100 TYR A C 1
ATOM 781 O O . TYR A 1 100 ? 20.973 -8.087 -16.975 1.00 89.75 100 TYR A O 1
ATOM 789 N N . PRO A 1 101 ? 19.647 -9.860 -17.343 1.00 90.25 101 PRO A N 1
ATOM 790 C CA . PRO A 1 101 ? 19.347 -11.246 -17.721 1.00 90.25 101 PRO A CA 1
ATOM 791 C C . PRO A 1 101 ? 18.762 -11.437 -19.132 1.00 90.25 101 PRO A C 1
ATOM 793 O O . PRO A 1 101 ? 18.340 -12.539 -19.456 1.00 90.25 101 PRO A O 1
ATOM 796 N N . PHE A 1 102 ? 18.699 -10.401 -19.972 1.00 90.06 102 PHE A N 1
ATOM 797 C CA . PHE A 1 102 ? 18.101 -10.516 -21.308 1.00 90.06 102 PHE A CA 1
ATOM 798 C C . PHE A 1 102 ? 18.987 -11.267 -22.299 1.00 90.06 102 PHE A C 1
ATOM 800 O O . PHE A 1 102 ? 18.485 -12.002 -23.142 1.00 90.06 102 PHE A O 1
ATOM 807 N N . GLU A 1 103 ? 20.298 -11.068 -22.197 1.00 91.12 103 GLU A N 1
ATOM 808 C CA . GLU A 1 103 ? 21.304 -11.803 -22.951 1.00 91.12 103 GLU A CA 1
ATOM 809 C C . GLU A 1 103 ? 22.370 -12.330 -21.982 1.00 91.12 103 GLU A C 1
ATOM 811 O O . GLU A 1 103 ? 22.839 -11.592 -21.108 1.00 91.12 103 GLU A O 1
ATOM 816 N N . THR A 1 104 ? 22.759 -13.597 -22.127 1.00 83.00 104 THR A N 1
ATOM 817 C CA . THR A 1 104 ? 23.983 -14.136 -21.518 1.00 83.00 104 THR A CA 1
ATOM 818 C C . THR A 1 104 ? 25.194 -13.488 -22.198 1.00 83.00 104 THR A C 1
ATOM 820 O O . THR A 1 104 ? 25.151 -13.253 -23.406 1.00 83.00 104 THR A O 1
ATOM 823 N N . ALA A 1 105 ? 26.215 -13.128 -21.412 1.00 64.94 105 ALA A N 1
ATOM 824 C CA . ALA A 1 105 ? 27.419 -12.442 -21.896 1.00 64.94 105 ALA A CA 1
ATOM 825 C C . ALA A 1 105 ? 28.169 -13.236 -22.974 1.00 64.94 105 ALA A C 1
ATOM 827 O O . ALA A 1 105 ? 28.176 -14.485 -22.877 1.00 64.94 105 ALA A O 1
#

Secondary structure (DSSP, 8-state):
---SSTTTT------SEEEEE-SS-EEEEESS-----STHHHHTTT--GGG-S------SSTHHHHHGGG-S--------STT-S-GGGS--SS--SS-TTTS--

pLDDT: mean 94.1, std 4.15, range [64.94, 98.19]